Protein AF-A0A9D3ZES5-F1 (afdb_monomer_lite)

pLDDT: mean 83.39, std 14.42, range [34.44, 97.38]

Foldseek 3Di:
DAVVLVVCVVVVHFKDWDADPQKDDDLLPDPVDDPVVLVVPFDPQAFKEFDWIWGFDDPDDPDPDCVPPTDHTDTQCVLPDPCVCVVVCCVVCVPPPPDDDDDNRGAMMGGSDPQWDDDDDRDIAGPPDGGHYTDPPRRPPSVPPD

InterPro domains:
  IPR044224 Glycosyltransferase-like KOBITO 1 [PTHR46701] (1-132)

Structure (mmCIF, N/CA/C/O backbone):
data_AF-A0A9D3ZES5-F1
#
_entry.id   AF-A0A9D3ZES5-F1
#
loop_
_atom_site.group_PDB
_atom_site.id
_at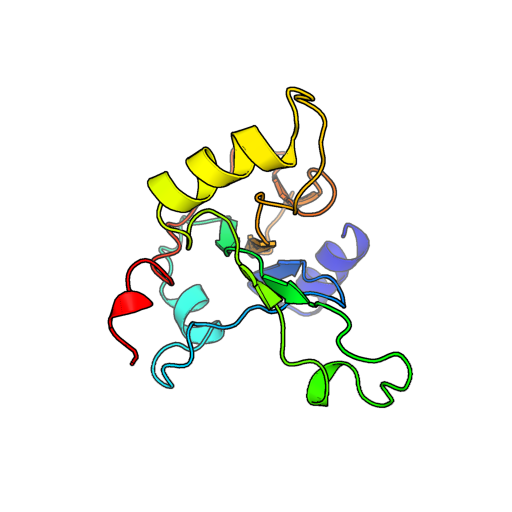om_site.type_symbol
_atom_site.label_atom_id
_atom_site.label_alt_id
_atom_site.label_comp_id
_atom_site.label_asym_id
_atom_site.label_entity_id
_atom_site.label_seq_id
_atom_site.pdbx_PDB_ins_code
_atom_site.Cartn_x
_atom_site.Cartn_y
_atom_site.Cartn_z
_atom_site.occupancy
_atom_site.B_iso_or_equiv
_atom_site.auth_seq_id
_atom_site.auth_comp_id
_atom_site.auth_asym_id
_atom_site.auth_atom_id
_atom_site.pdbx_PDB_model_num
ATOM 1 N N . MET A 1 1 ? 5.961 -12.393 -0.282 1.00 75.00 1 MET A N 1
ATOM 2 C CA . MET A 1 1 ? 6.358 -11.496 -1.388 1.00 75.00 1 MET A CA 1
ATOM 3 C C . MET A 1 1 ? 7.234 -12.156 -2.454 1.00 75.00 1 MET A C 1
ATOM 5 O O . MET A 1 1 ? 6.791 -12.141 -3.583 1.00 75.00 1 MET A O 1
ATOM 9 N N . GLU A 1 2 ? 8.398 -12.765 -2.164 1.00 86.31 2 GLU A N 1
ATOM 10 C CA . GLU A 1 2 ? 9.296 -13.272 -3.245 1.00 86.31 2 GLU A CA 1
ATOM 11 C C . GLU A 1 2 ? 8.596 -14.285 -4.159 1.00 86.31 2 GLU A C 1
ATOM 13 O O . GLU A 1 2 ? 8.484 -14.084 -5.361 1.00 86.31 2 GLU A O 1
ATOM 18 N N . ASN A 1 3 ? 8.010 -15.324 -3.559 1.00 91.44 3 ASN A N 1
ATOM 19 C CA . ASN A 1 3 ? 7.250 -16.329 -4.301 1.00 91.44 3 ASN A CA 1
ATOM 20 C C . ASN A 1 3 ? 6.052 -15.719 -5.043 1.00 91.44 3 ASN A C 1
ATOM 22 O O . ASN A 1 3 ? 5.709 -16.180 -6.123 1.00 91.44 3 ASN A O 1
ATOM 26 N N . ALA A 1 4 ? 5.443 -14.664 -4.492 1.00 92.94 4 ALA A N 1
ATOM 27 C CA . ALA A 1 4 ? 4.305 -14.002 -5.120 1.00 92.94 4 ALA A CA 1
ATOM 28 C C . ALA A 1 4 ? 4.711 -13.259 -6.404 1.00 92.94 4 ALA A C 1
ATOM 30 O O . ALA A 1 4 ? 3.932 -13.243 -7.348 1.00 92.94 4 ALA A O 1
ATOM 31 N N . ILE A 1 5 ? 5.935 -12.716 -6.476 1.00 95.12 5 ILE A N 1
ATOM 32 C CA . ILE A 1 5 ? 6.478 -12.109 -7.702 1.00 95.12 5 ILE A CA 1
ATOM 33 C C . ILE A 1 5 ? 6.599 -13.171 -8.801 1.00 95.12 5 ILE A C 1
ATOM 35 O O . ILE A 1 5 ? 6.128 -12.956 -9.916 1.00 95.12 5 ILE A O 1
ATOM 39 N N . PHE A 1 6 ? 7.168 -14.339 -8.480 1.00 94.62 6 PHE A N 1
ATOM 40 C CA . PHE A 1 6 ? 7.273 -15.447 -9.436 1.00 94.62 6 PHE A CA 1
ATOM 41 C C . PHE A 1 6 ? 5.902 -15.932 -9.909 1.00 94.62 6 PHE A C 1
ATOM 43 O O . PHE A 1 6 ? 5.705 -16.111 -11.105 1.00 94.62 6 PHE A O 1
ATOM 50 N N . MET A 1 7 ? 4.946 -16.092 -8.989 1.00 96.81 7 MET A N 1
ATOM 51 C CA . MET A 1 7 ? 3.580 -16.505 -9.325 1.00 96.81 7 MET A CA 1
ATOM 52 C C . MET A 1 7 ? 2.864 -15.476 -10.205 1.00 96.81 7 MET A C 1
ATOM 54 O O . MET A 1 7 ? 2.211 -15.854 -11.171 1.00 96.81 7 MET A O 1
ATOM 58 N N . ALA A 1 8 ? 2.996 -14.183 -9.900 1.00 96.75 8 ALA A N 1
ATOM 59 C CA . ALA A 1 8 ? 2.396 -13.118 -10.698 1.00 96.75 8 ALA A CA 1
ATOM 60 C C . ALA A 1 8 ? 2.974 -13.093 -12.120 1.00 96.75 8 ALA A C 1
ATOM 62 O O . ALA A 1 8 ? 2.223 -12.978 -13.086 1.00 96.75 8 ALA A O 1
ATOM 63 N N . ARG A 1 9 ? 4.294 -13.277 -12.251 1.00 95.81 9 ARG A N 1
ATOM 64 C CA . ARG A 1 9 ? 4.974 -13.368 -13.547 1.00 95.81 9 ARG A CA 1
ATOM 65 C C . ARG A 1 9 ? 4.528 -14.589 -14.351 1.00 95.81 9 ARG A C 1
ATOM 67 O O . ARG A 1 9 ? 4.229 -14.447 -15.531 1.00 95.81 9 ARG A O 1
ATOM 74 N N . ASP A 1 10 ? 4.481 -15.765 -13.727 1.00 96.50 10 ASP A N 1
ATOM 75 C CA . ASP A 1 10 ? 4.048 -17.015 -14.371 1.00 96.50 10 ASP A CA 1
ATOM 76 C C . ASP A 1 10 ? 2.588 -16.935 -14.844 1.00 96.50 10 ASP A C 1
ATOM 78 O O . ASP A 1 10 ? 2.249 -17.375 -15.939 1.00 96.50 10 ASP A O 1
ATOM 82 N N . ALA A 1 11 ? 1.736 -16.267 -14.062 1.00 97.38 11 ALA A N 1
ATOM 83 C CA . ALA A 1 11 ? 0.345 -16.007 -14.413 1.00 97.38 11 ALA A CA 1
ATOM 84 C C . ALA A 1 11 ? 0.152 -14.873 -15.443 1.00 97.38 11 ALA A C 1
ATOM 86 O O . ALA A 1 11 ? -0.984 -14.612 -15.837 1.00 97.38 11 ALA A O 1
ATOM 87 N N . GLY A 1 12 ? 1.221 -14.193 -15.875 1.00 96.62 12 GLY A N 1
ATOM 88 C CA . GLY A 1 12 ? 1.150 -13.085 -16.832 1.00 96.62 12 GLY A CA 1
ATOM 89 C C . GLY A 1 12 ? 0.413 -11.852 -16.300 1.00 96.62 12 GLY A C 1
ATOM 90 O O . GLY A 1 12 ? -0.279 -11.182 -17.060 1.00 96.62 12 GLY A O 1
ATOM 91 N N . MET A 1 13 ? 0.503 -11.582 -14.995 1.00 96.81 13 MET A N 1
ATOM 92 C CA . MET A 1 13 ? -0.083 -10.387 -14.384 1.00 96.81 13 MET A CA 1
ATOM 93 C C . MET A 1 13 ? 0.765 -9.150 -14.689 1.00 96.81 13 MET A C 1
ATOM 95 O O . MET A 1 13 ? 1.987 -9.216 -14.603 1.00 96.81 13 MET A O 1
ATOM 99 N N . ASP A 1 14 ? 0.120 -8.011 -14.949 1.00 95.81 14 ASP A N 1
ATOM 100 C CA . ASP A 1 14 ? 0.810 -6.725 -15.146 1.00 95.81 14 ASP A CA 1
ATOM 101 C C . ASP A 1 14 ? 1.232 -6.078 -13.816 1.00 95.81 14 ASP A C 1
ATOM 103 O O . ASP A 1 14 ? 2.280 -5.442 -13.720 1.00 95.81 14 ASP A O 1
ATOM 107 N N . TRP A 1 15 ? 0.422 -6.267 -12.769 1.00 95.94 15 TRP A N 1
ATOM 108 C CA . TRP A 1 15 ? 0.589 -5.644 -11.456 1.00 95.94 15 TRP A CA 1
ATOM 109 C C . TRP A 1 15 ? 0.498 -6.674 -10.327 1.00 95.94 15 TRP A C 1
ATOM 111 O O . TRP A 1 15 ? -0.284 -7.623 -10.390 1.00 95.94 15 TRP A O 1
ATOM 121 N N . ILE A 1 16 ? 1.259 -6.449 -9.257 1.00 95.50 16 ILE A N 1
ATOM 122 C CA . ILE A 1 16 ? 1.163 -7.169 -7.983 1.00 95.50 16 ILE A CA 1
ATOM 123 C C . ILE A 1 16 ? 0.890 -6.174 -6.853 1.00 95.50 16 ILE A C 1
ATOM 125 O O . ILE A 1 16 ? 1.489 -5.104 -6.825 1.00 95.50 16 ILE A O 1
ATOM 129 N N . ILE A 1 17 ? -0.004 -6.516 -5.923 1.00 92.94 17 ILE A N 1
ATOM 130 C CA . ILE A 1 17 ? -0.395 -5.661 -4.788 1.00 92.94 17 ILE A CA 1
ATOM 131 C C . ILE A 1 17 ? -0.189 -6.428 -3.486 1.00 92.94 17 ILE A C 1
ATOM 133 O O . ILE A 1 17 ? -0.467 -7.627 -3.419 1.00 92.94 17 ILE A O 1
ATOM 137 N N . HIS A 1 18 ? 0.314 -5.748 -2.454 1.00 90.88 18 HIS A N 1
ATOM 138 C CA . HIS A 1 18 ? 0.483 -6.331 -1.124 1.00 90.88 18 HIS A CA 1
ATOM 139 C C . HIS A 1 18 ? -0.662 -5.812 -0.283 1.00 90.88 18 HIS A C 1
ATOM 141 O O . HIS A 1 18 ? -0.763 -4.605 -0.070 1.00 90.88 18 HIS A O 1
ATOM 147 N N . LEU A 1 19 ? -1.489 -6.727 0.204 1.00 89.31 19 LEU A N 1
ATOM 148 C CA . LEU A 1 19 ? -2.630 -6.417 1.046 1.00 89.31 19 LEU A CA 1
ATOM 149 C C . LEU A 1 19 ? -2.663 -7.410 2.204 1.00 89.31 19 LEU A C 1
ATOM 151 O O . LEU A 1 19 ? -2.688 -8.621 1.962 1.00 89.31 19 LEU A O 1
ATOM 155 N N . ASP A 1 20 ? -2.604 -6.906 3.435 1.00 88.25 20 ASP A N 1
ATOM 156 C CA . ASP A 1 20 ? -2.742 -7.738 4.626 1.00 88.25 20 ASP A CA 1
ATOM 157 C C . ASP A 1 20 ? -4.230 -8.048 4.884 1.00 88.25 20 ASP A C 1
ATOM 159 O O . ASP A 1 20 ? -5.132 -7.425 4.325 1.00 88.25 20 ASP A O 1
ATOM 163 N N . THR A 1 21 ? -4.514 -9.079 5.681 1.00 87.88 21 THR A N 1
ATOM 164 C CA . THR A 1 21 ? -5.891 -9.578 5.883 1.00 87.88 21 THR A CA 1
ATOM 165 C C . THR A 1 21 ? -6.799 -8.597 6.610 1.00 87.88 21 THR A C 1
ATOM 167 O O . THR A 1 21 ? -8.017 -8.692 6.508 1.00 87.88 21 THR A O 1
ATOM 170 N N . ASP A 1 22 ? -6.203 -7.696 7.375 1.00 87.31 22 ASP A N 1
ATOM 171 C CA . ASP A 1 22 ? -6.862 -6.650 8.134 1.00 87.31 22 ASP A CA 1
ATOM 172 C C . ASP A 1 22 ? -6.965 -5.346 7.340 1.00 87.31 22 ASP A C 1
ATOM 174 O O . ASP A 1 22 ? -7.310 -4.325 7.923 1.00 87.31 22 ASP A O 1
ATOM 178 N N . GLU A 1 23 ? -6.694 -5.350 6.033 1.00 88.06 23 GLU A N 1
ATOM 179 C CA . GLU A 1 23 ? -6.569 -4.121 5.260 1.00 88.06 23 GLU A CA 1
ATOM 180 C C . GLU A 1 23 ? -7.556 -3.984 4.117 1.00 88.06 23 GLU A C 1
ATOM 182 O O . GLU A 1 23 ? -7.899 -4.931 3.409 1.00 88.06 23 GLU A O 1
ATOM 187 N N . LEU A 1 24 ? -7.963 -2.736 3.902 1.00 85.75 24 LEU A N 1
ATOM 188 C CA . LEU A 1 24 ? -8.895 -2.360 2.858 1.00 85.75 24 LEU A CA 1
ATOM 189 C C . LEU A 1 24 ? -8.219 -1.448 1.831 1.00 85.75 24 LEU A C 1
ATOM 191 O O . LEU A 1 24 ? -7.745 -0.358 2.151 1.00 85.75 24 LEU A O 1
ATOM 195 N N . ILE A 1 25 ? -8.254 -1.867 0.565 1.00 81.62 25 ILE A N 1
ATOM 196 C CA . ILE A 1 25 ? -8.086 -0.968 -0.580 1.00 81.62 25 ILE A CA 1
ATOM 197 C C . ILE A 1 25 ? -9.479 -0.659 -1.110 1.00 81.62 25 ILE A C 1
ATOM 199 O O . ILE A 1 25 ? -10.141 -1.508 -1.707 1.00 81.62 25 ILE A O 1
ATOM 203 N N . TYR A 1 26 ? -9.916 0.575 -0.886 1.00 74.25 26 TYR A N 1
ATOM 204 C CA . TYR A 1 26 ? -11.207 1.065 -1.339 1.00 74.25 26 TYR A CA 1
ATOM 205 C C . TYR A 1 26 ? -10.997 2.350 -2.135 1.00 74.25 26 TYR A C 1
ATOM 207 O O . TYR A 1 26 ? -10.520 3.328 -1.561 1.00 74.25 26 TYR A O 1
ATOM 215 N N . PRO A 1 27 ? -11.343 2.397 -3.433 1.00 65.19 27 PRO A N 1
ATOM 216 C CA . PRO A 1 27 ? -11.172 3.582 -4.274 1.00 65.19 27 PRO A CA 1
ATOM 217 C C . PRO A 1 27 ? -12.204 4.688 -3.956 1.00 65.19 27 PRO A C 1
ATOM 219 O O . PRO A 1 27 ? -12.801 5.279 -4.849 1.00 65.19 27 PRO A O 1
ATOM 222 N N . ALA A 1 28 ? -12.444 4.956 -2.668 1.00 59.00 28 ALA A N 1
ATOM 223 C CA . ALA A 1 28 ? -13.377 5.954 -2.145 1.00 59.00 28 ALA A CA 1
ATOM 224 C C . ALA A 1 28 ? -14.848 5.790 -2.586 1.00 59.00 28 ALA A C 1
ATOM 226 O O . ALA A 1 28 ? -15.654 6.695 -2.398 1.00 59.00 28 ALA A O 1
ATOM 227 N N . GLY A 1 29 ? -15.233 4.630 -3.124 1.00 52.31 29 GLY A N 1
ATOM 228 C CA . GLY A 1 29 ? -16.639 4.271 -3.324 1.00 52.31 29 GLY A CA 1
ATOM 229 C C . GLY A 1 29 ? -17.342 4.864 -4.531 1.00 52.31 29 GLY A C 1
ATOM 230 O O . GLY A 1 29 ? -18.508 4.536 -4.755 1.00 52.31 29 GLY A O 1
ATOM 231 N N . ALA A 1 30 ? -16.663 5.680 -5.336 1.00 58.09 30 ALA A N 1
ATOM 232 C CA . ALA A 1 30 ? -17.219 6.071 -6.622 1.00 58.09 30 ALA A CA 1
ATOM 233 C C . ALA A 1 30 ? -17.136 4.872 -7.577 1.00 58.09 30 ALA A C 1
ATOM 235 O O . ALA A 1 30 ? -16.075 4.264 -7.748 1.00 58.09 30 ALA A O 1
ATOM 236 N N . ARG A 1 31 ? -18.265 4.513 -8.200 1.00 54.69 31 ARG A N 1
ATOM 237 C CA . ARG A 1 31 ? -18.336 3.419 -9.190 1.00 54.69 31 ARG A CA 1
ATOM 238 C C . ARG A 1 31 ? -17.425 3.675 -10.389 1.00 54.69 31 ARG A C 1
ATOM 240 O O . ARG A 1 31 ? -17.051 2.739 -11.089 1.00 54.69 31 ARG A O 1
ATOM 247 N N . GLU A 1 32 ? -17.091 4.937 -10.609 1.00 62.31 32 GLU A N 1
ATOM 248 C CA . GLU A 1 32 ? -16.213 5.437 -11.652 1.00 62.31 32 GLU A CA 1
ATOM 249 C C . GLU A 1 32 ? -14.736 5.099 -11.384 1.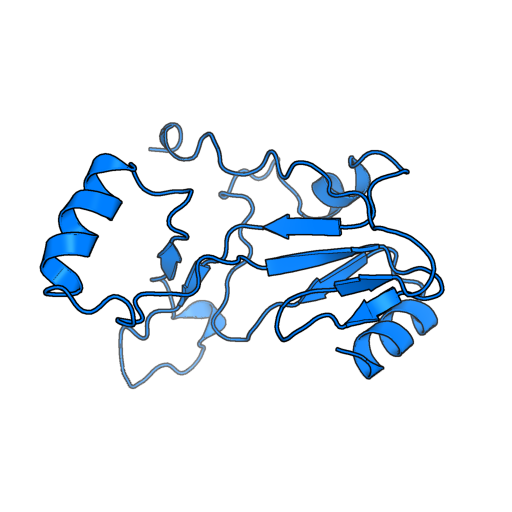00 62.31 32 GLU A C 1
ATOM 251 O O . GLU A 1 32 ? -13.947 5.057 -12.325 1.00 62.31 32 GLU A O 1
ATOM 256 N N . TYR A 1 33 ? -14.356 4.792 -10.137 1.00 67.94 33 TYR A N 1
ATOM 257 C CA . TYR A 1 33 ? -12.984 4.439 -9.777 1.00 67.94 33 TYR A CA 1
ATOM 258 C C . TYR A 1 33 ? -12.825 2.923 -9.626 1.00 67.94 33 TYR A C 1
ATOM 260 O O . TYR A 1 33 ? -12.972 2.341 -8.553 1.00 67.94 33 TYR A O 1
ATOM 268 N N . SER A 1 34 ? -12.491 2.260 -10.732 1.00 79.12 34 SER A N 1
ATOM 269 C CA . SER A 1 34 ? -12.034 0.869 -10.722 1.00 79.12 34 SER A CA 1
ATOM 270 C C . SER A 1 34 ? -10.535 0.817 -10.435 1.00 79.12 34 SER A C 1
ATOM 272 O O . SER A 1 34 ? -9.765 1.459 -11.143 1.00 79.12 34 SER A O 1
ATOM 274 N N . LEU A 1 35 ? -10.099 -0.005 -9.473 1.00 84.12 35 LEU A N 1
ATOM 275 C CA . LEU A 1 35 ? -8.668 -0.246 -9.231 1.00 84.12 35 LEU A CA 1
ATOM 276 C C . LEU A 1 35 ? -7.951 -0.730 -10.500 1.00 84.12 35 LEU A C 1
ATOM 278 O O . LEU A 1 35 ? -6.829 -0.321 -10.777 1.00 84.12 35 LEU A O 1
ATOM 282 N N . LYS A 1 36 ? -8.623 -1.559 -11.307 1.00 86.62 36 LYS A N 1
ATOM 283 C CA . LYS A 1 36 ? -8.088 -2.012 -12.593 1.00 86.62 36 LYS A CA 1
ATOM 284 C C . LYS A 1 36 ? -7.884 -0.839 -13.549 1.00 86.62 36 LYS A C 1
ATOM 286 O O . LYS A 1 36 ? -6.823 -0.739 -14.149 1.00 86.62 36 LYS A O 1
ATOM 291 N N . GLN A 1 37 ? -8.892 0.020 -13.698 1.00 85.31 37 GLN A N 1
ATOM 292 C CA . GLN A 1 37 ? -8.805 1.167 -14.603 1.00 85.31 37 GLN A CA 1
ATOM 293 C C . GLN A 1 37 ? -7.741 2.159 -14.131 1.00 85.31 37 GLN A C 1
ATOM 295 O O . GLN A 1 37 ? -6.920 2.583 -14.932 1.00 85.31 37 GLN A O 1
ATOM 300 N N . LEU A 1 38 ? -7.682 2.425 -12.823 1.00 85.62 38 LEU A N 1
ATOM 301 C CA . LEU A 1 38 ? -6.652 3.261 -12.219 1.00 85.62 38 LEU A CA 1
ATOM 302 C C . LEU A 1 38 ? -5.246 2.785 -12.595 1.00 85.62 38 LEU A C 1
ATOM 304 O O . LEU A 1 38 ? -4.437 3.585 -13.042 1.00 85.62 38 LEU A O 1
ATOM 308 N N . LEU A 1 39 ? -4.961 1.491 -12.420 1.00 89.25 39 LEU A N 1
ATOM 309 C CA . LEU A 1 39 ? -3.643 0.934 -12.724 1.00 89.25 39 LEU A CA 1
ATOM 310 C C . LEU A 1 39 ? -3.330 0.934 -14.230 1.00 89.25 39 LEU A C 1
ATOM 312 O O . LEU A 1 39 ? -2.167 1.047 -14.604 1.00 89.25 39 LEU A O 1
ATOM 316 N N . LEU A 1 40 ? -4.348 0.818 -15.090 1.00 88.75 40 LEU A N 1
ATOM 317 C CA . LEU A 1 40 ? -4.198 0.901 -16.549 1.00 88.75 40 LEU A CA 1
ATOM 318 C C . LEU A 1 40 ? -3.949 2.329 -17.048 1.00 88.75 40 LEU A C 1
ATOM 320 O O . LEU A 1 40 ? -3.267 2.502 -18.055 1.00 88.75 40 LEU A O 1
ATOM 324 N N . ASP A 1 41 ? -4.499 3.332 -16.364 1.00 87.88 41 ASP A N 1
ATOM 325 C CA . ASP A 1 41 ? -4.383 4.743 -16.750 1.00 87.88 41 ASP A CA 1
ATOM 326 C C . ASP A 1 41 ? -3.056 5.380 -16.311 1.00 87.88 41 ASP A C 1
ATOM 328 O O . ASP A 1 41 ? -2.743 6.510 -16.700 1.00 87.88 41 ASP A O 1
ATOM 332 N N . LEU A 1 42 ? -2.255 4.670 -15.512 1.00 89.19 42 LEU A N 1
ATOM 333 C CA . LEU A 1 42 ? -0.929 5.134 -15.121 1.00 89.19 42 LEU A CA 1
ATOM 334 C C . LEU A 1 42 ? -0.009 5.255 -16.346 1.00 89.19 42 LEU A C 1
ATOM 336 O O . LEU A 1 42 ? -0.043 4.406 -17.241 1.00 89.19 42 LEU A O 1
ATOM 340 N N . PRO A 1 43 ? 0.868 6.277 -16.387 1.00 92.69 43 PRO A N 1
ATOM 341 C CA . PRO A 1 43 ? 1.889 6.372 -17.420 1.00 92.69 43 PRO A CA 1
ATOM 342 C C . PRO A 1 43 ? 2.726 5.092 -17.501 1.00 92.69 43 PRO A C 1
ATOM 344 O O . PRO A 1 43 ? 3.111 4.527 -16.481 1.00 92.69 43 PRO A O 1
ATOM 347 N N . SER A 1 44 ? 3.077 4.670 -18.717 1.00 92.38 44 SER A N 1
ATOM 348 C CA . SER A 1 44 ? 3.798 3.409 -18.958 1.00 92.38 44 SER A CA 1
ATOM 349 C C . SER A 1 44 ? 5.196 3.339 -18.335 1.00 92.38 44 SER A C 1
ATOM 351 O O . SER A 1 44 ? 5.818 2.282 -18.351 1.00 92.38 44 SER A O 1
ATOM 353 N N . ASP A 1 45 ? 5.736 4.466 -17.868 1.00 93.81 45 ASP A N 1
ATOM 354 C CA . ASP A 1 45 ? 7.026 4.536 -17.188 1.00 93.81 45 ASP A CA 1
ATOM 355 C C . ASP A 1 45 ? 6.911 4.504 -15.654 1.00 93.81 45 ASP A C 1
ATOM 357 O O . ASP A 1 45 ? 7.936 4.582 -14.980 1.00 93.81 45 ASP A O 1
ATOM 361 N N . VAL A 1 46 ? 5.696 4.383 -15.102 1.00 94.69 46 VAL A N 1
ATOM 362 C CA . VAL A 1 46 ? 5.445 4.160 -13.673 1.00 94.69 46 VAL A CA 1
ATOM 363 C C . VAL A 1 46 ? 5.698 2.696 -13.315 1.00 94.69 46 VAL A C 1
ATOM 365 O O . VAL A 1 46 ? 5.221 1.780 -13.979 1.00 94.69 46 VAL A O 1
ATOM 368 N N . ASP A 1 47 ? 6.430 2.484 -12.224 1.00 95.62 47 ASP A N 1
ATOM 369 C CA . ASP A 1 47 ? 6.784 1.164 -11.702 1.00 95.62 47 ASP A CA 1
ATOM 370 C C . ASP A 1 47 ? 6.031 0.804 -10.419 1.00 95.62 47 ASP A C 1
ATOM 372 O O . ASP A 1 47 ? 5.769 -0.373 -10.176 1.00 95.62 47 ASP A O 1
ATOM 376 N N . LEU A 1 48 ? 5.753 1.795 -9.567 1.00 94.62 48 LEU A N 1
ATOM 377 C CA . LEU A 1 48 ? 5.189 1.612 -8.229 1.00 94.62 48 LEU A CA 1
ATOM 378 C C . LEU A 1 48 ? 4.079 2.626 -7.959 1.00 94.62 48 LEU A C 1
ATOM 380 O O . LEU A 1 48 ? 4.172 3.779 -8.379 1.00 94.62 48 LEU A O 1
ATOM 384 N N . VAL A 1 49 ? 3.077 2.222 -7.182 1.00 91.88 49 VAL A N 1
ATOM 385 C CA . VAL A 1 49 ? 2.042 3.113 -6.637 1.00 91.88 49 VAL A CA 1
ATOM 386 C C . VAL A 1 49 ? 1.814 2.788 -5.174 1.00 91.88 49 VAL A C 1
ATOM 388 O O . VAL A 1 49 ? 1.670 1.621 -4.819 1.00 91.88 49 VAL A O 1
ATOM 391 N N . VAL A 1 50 ? 1.752 3.818 -4.330 1.00 88.00 50 VAL A N 1
ATOM 392 C CA . VAL A 1 50 ? 1.423 3.675 -2.909 1.00 88.00 50 VAL A CA 1
ATOM 393 C C . VAL A 1 50 ? -0.001 4.163 -2.669 1.00 88.00 50 VAL A C 1
ATOM 395 O O . VAL A 1 50 ? -0.327 5.320 -2.908 1.00 88.00 50 VAL A O 1
ATOM 398 N N . PHE A 1 51 ? -0.834 3.261 -2.172 1.00 86.06 51 PHE A N 1
ATOM 399 C CA . PHE A 1 51 ? -2.178 3.506 -1.689 1.00 86.06 51 PHE A CA 1
ATOM 400 C C . PHE A 1 51 ? -2.144 3.803 -0.189 1.00 86.06 51 PHE A C 1
ATOM 402 O O . PHE A 1 51 ? -1.479 3.087 0.564 1.00 86.06 51 PHE A O 1
ATOM 409 N N . PRO A 1 52 ? -2.905 4.791 0.287 1.00 84.06 52 PRO A N 1
ATOM 410 C CA . PRO A 1 52 ? -3.161 4.953 1.711 1.00 84.06 52 PRO A CA 1
ATOM 411 C C . PRO A 1 52 ? -3.781 3.673 2.290 1.00 84.06 52 PRO A C 1
ATOM 413 O O . PRO A 1 52 ? -4.700 3.099 1.703 1.00 84.06 52 PRO A O 1
ATOM 416 N N . ASN A 1 53 ? -3.273 3.204 3.429 1.00 84.38 53 ASN A N 1
ATOM 417 C CA . ASN A 1 53 ? -3.795 2.011 4.090 1.00 84.38 53 ASN A CA 1
ATOM 418 C C . ASN A 1 53 ? -5.007 2.338 4.967 1.00 84.38 53 ASN A C 1
ATOM 420 O O . ASN A 1 53 ? -5.095 3.401 5.586 1.00 84.38 53 ASN A O 1
ATOM 424 N N . TYR A 1 54 ? -5.908 1.369 5.047 1.00 86.56 54 TYR A N 1
ATOM 425 C CA . TYR A 1 54 ? -7.022 1.353 5.977 1.00 86.56 54 TYR A CA 1
ATOM 426 C C . TYR A 1 54 ? -6.950 0.050 6.760 1.00 86.56 54 TYR A C 1
ATOM 428 O O . TYR A 1 54 ? -7.111 -1.012 6.166 1.00 86.56 54 TYR A O 1
ATOM 436 N N . GLU A 1 55 ? -6.686 0.130 8.061 1.00 89.00 55 GLU A N 1
ATOM 437 C CA . GLU A 1 55 ? -6.535 -1.040 8.938 1.00 89.00 55 GLU A CA 1
ATOM 438 C C . GLU A 1 55 ? -7.833 -1.284 9.703 1.00 89.00 55 GLU A C 1
ATOM 440 O O . GLU A 1 55 ? -8.326 -0.392 10.395 1.00 89.00 55 GLU A O 1
ATOM 445 N N . SER A 1 56 ? -8.389 -2.481 9.598 1.00 89.94 56 SER A N 1
ATOM 446 C CA . SER A 1 56 ? -9.609 -2.872 10.291 1.00 89.94 56 SER A CA 1
ATOM 447 C C . SER A 1 56 ? -9.479 -2.761 11.806 1.00 89.94 56 SER A C 1
ATOM 449 O O . SER A 1 56 ? -8.418 -2.949 12.406 1.00 89.94 56 SER A O 1
ATOM 451 N N . ILE A 1 57 ? -10.601 -2.448 12.442 1.00 89.19 57 ILE A N 1
ATOM 452 C CA . ILE A 1 57 ? -10.758 -2.470 13.889 1.00 89.19 57 ILE A CA 1
ATOM 453 C C . ILE A 1 57 ? -11.756 -3.570 14.213 1.00 89.19 57 ILE A C 1
ATOM 455 O O . ILE A 1 57 ? -12.854 -3.601 13.668 1.00 89.19 57 ILE A O 1
ATOM 459 N N . VAL A 1 58 ? -11.378 -4.462 15.126 1.00 86.62 58 VAL A N 1
ATOM 460 C CA . VAL A 1 58 ? -12.299 -5.466 15.656 1.00 86.62 58 VAL A CA 1
ATOM 461 C C . VAL A 1 58 ? -13.312 -4.763 16.557 1.00 86.62 58 VAL A C 1
ATOM 463 O O . VAL A 1 58 ? -12.959 -4.246 17.616 1.00 86.62 58 VAL A O 1
ATOM 466 N N . GLU A 1 59 ? -14.562 -4.715 16.106 1.00 89.00 59 GLU A N 1
ATOM 467 C CA . GLU A 1 59 ? -15.672 -4.061 16.812 1.00 89.00 59 GLU A CA 1
ATOM 468 C C . GLU A 1 59 ? -16.336 -4.993 17.840 1.00 89.00 59 GLU A C 1
ATOM 470 O O . GLU A 1 59 ? -16.904 -4.533 18.830 1.00 89.00 59 GLU A O 1
ATOM 475 N N . GLN A 1 60 ? -16.250 -6.307 17.615 1.00 89.12 60 GLN A N 1
ATOM 476 C CA . GLN A 1 60 ? -16.863 -7.348 18.438 1.00 89.12 60 GLN A CA 1
ATOM 477 C C . GLN A 1 60 ? -16.040 -8.642 18.397 1.00 89.12 60 GLN A C 1
ATOM 479 O O . GLN A 1 60 ? -15.361 -8.916 17.412 1.00 89.12 60 GLN A O 1
ATOM 484 N N . ASP A 1 61 ? -16.132 -9.464 19.443 1.00 88.81 61 ASP A N 1
ATOM 485 C CA . ASP A 1 61 ? -15.321 -10.687 19.562 1.00 88.81 61 ASP A CA 1
ATOM 486 C C . ASP A 1 61 ? -15.872 -11.879 18.752 1.00 88.81 61 ASP A C 1
ATOM 488 O O . ASP A 1 61 ? -15.129 -12.807 18.440 1.00 88.81 61 ASP A O 1
ATOM 492 N N . ASP A 1 62 ? -17.167 -11.879 18.409 1.00 92.50 62 ASP A N 1
ATOM 493 C CA . ASP A 1 62 ? -17.851 -13.023 17.776 1.00 92.50 62 ASP A CA 1
ATOM 494 C C . ASP A 1 62 ? -18.006 -12.897 16.249 1.00 92.50 62 ASP A C 1
ATOM 496 O O . ASP A 1 62 ? -19.009 -13.321 15.678 1.00 92.50 62 ASP A O 1
ATOM 500 N N . ILE A 1 63 ? -17.014 -12.308 15.577 1.00 89.62 63 ILE A N 1
ATOM 501 C CA . ILE A 1 63 ? -17.005 -12.154 14.113 1.00 89.62 63 ILE A CA 1
ATOM 502 C C . ILE A 1 63 ? -16.901 -13.529 13.438 1.00 89.62 63 ILE A C 1
ATOM 504 O O . ILE A 1 63 ? -15.987 -14.307 13.733 1.00 89.62 63 ILE A O 1
ATOM 508 N N . LYS A 1 64 ? -17.815 -13.835 12.508 1.00 92.62 64 LYS A N 1
ATOM 509 C CA . LYS A 1 64 ? -17.814 -15.088 11.728 1.00 92.62 64 LYS A CA 1
ATOM 510 C C . LYS A 1 64 ? -17.296 -14.889 10.308 1.00 92.62 64 LYS A C 1
ATOM 512 O O . LYS A 1 64 ? -16.596 -15.760 9.795 1.00 92.62 64 LYS A O 1
ATOM 517 N N . ASP A 1 65 ? -17.615 -13.752 9.706 1.00 89.94 65 ASP A N 1
ATOM 518 C CA . ASP A 1 65 ? -17.158 -13.300 8.399 1.00 89.94 65 ASP A CA 1
ATOM 519 C C . ASP A 1 65 ? -16.436 -11.948 8.531 1.00 89.94 65 ASP A C 1
ATOM 521 O O . ASP A 1 65 ? -17.066 -10.891 8.453 1.00 89.94 65 ASP A O 1
ATOM 525 N N . PRO A 1 66 ? -15.102 -11.948 8.709 1.00 86.25 66 PRO A N 1
ATOM 526 C CA . PRO A 1 66 ? -14.325 -10.717 8.825 1.00 86.25 66 PRO A CA 1
ATOM 527 C C . PRO A 1 66 ? -14.437 -9.788 7.614 1.00 86.25 66 PRO A C 1
ATOM 529 O O . PRO A 1 66 ? -14.248 -8.588 7.768 1.00 86.25 66 PRO A O 1
ATOM 532 N N . PHE A 1 67 ? -14.745 -10.307 6.422 1.00 83.75 67 PHE A N 1
ATOM 533 C CA . PHE A 1 67 ? -14.823 -9.491 5.208 1.00 83.75 67 PHE A CA 1
ATOM 534 C C . PHE A 1 67 ? -16.186 -8.814 5.030 1.00 83.75 67 PHE A C 1
ATOM 536 O O . PHE A 1 67 ? -16.275 -7.810 4.325 1.00 83.75 67 PHE A O 1
ATOM 543 N N . GLY A 1 68 ? -17.239 -9.364 5.640 1.00 84.75 68 GLY A N 1
ATOM 544 C CA . GLY A 1 68 ? -18.594 -8.814 5.597 1.00 84.75 68 GLY A CA 1
ATOM 545 C C . GLY A 1 68 ? -19.016 -8.069 6.865 1.00 84.75 68 GLY A C 1
ATOM 546 O O . GLY A 1 68 ? -19.821 -7.144 6.783 1.00 84.75 68 GLY A O 1
ATOM 547 N N . GLU A 1 69 ? -18.502 -8.466 8.032 1.00 90.19 69 GLU A N 1
ATOM 548 C CA . GLU A 1 69 ? -18.943 -7.941 9.332 1.00 90.19 69 GLU A CA 1
ATOM 549 C C . GLU A 1 69 ? -18.089 -6.783 9.853 1.00 90.19 69 GLU A C 1
ATOM 551 O O . GLU A 1 69 ? -18.592 -5.947 10.600 1.00 90.19 69 GLU A O 1
ATOM 556 N N . VAL A 1 70 ? -16.809 -6.716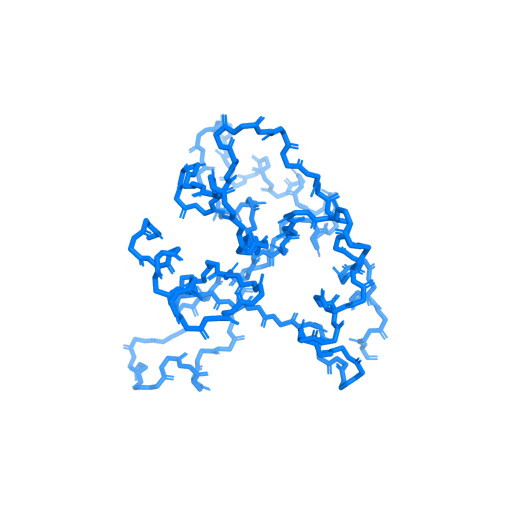 9.481 1.00 90.31 70 VAL A N 1
ATOM 557 C CA . VAL A 1 70 ? -15.936 -5.611 9.888 1.00 90.31 70 VAL A CA 1
ATOM 558 C C . VAL A 1 70 ? -16.279 -4.375 9.069 1.00 90.31 70 VAL A C 1
ATOM 560 O O . VAL A 1 70 ? -16.177 -4.380 7.841 1.00 90.31 70 VAL A O 1
ATOM 563 N N . SER A 1 71 ? -16.639 -3.292 9.753 1.00 88.50 71 SER A N 1
ATOM 564 C CA . SER A 1 71 ? -17.048 -2.043 9.109 1.00 88.50 71 SER A CA 1
ATOM 565 C C . SER A 1 71 ? -16.162 -0.851 9.475 1.00 88.50 71 SER A C 1
ATOM 567 O O . SER A 1 71 ? -16.091 0.127 8.726 1.00 88.50 71 SER A O 1
ATOM 569 N N . MET A 1 72 ? -15.441 -0.931 10.596 1.00 90.62 72 MET A N 1
ATOM 570 C CA . MET A 1 72 ? -14.539 0.123 11.050 1.00 90.62 72 MET A CA 1
ATOM 571 C C . MET A 1 72 ? -13.100 -0.076 10.581 1.00 90.62 72 MET A C 1
ATOM 573 O O . MET A 1 72 ? -12.497 -1.127 10.782 1.00 90.62 72 MET A O 1
ATOM 577 N N . PHE A 1 73 ? -12.516 1.001 10.049 1.00 88.44 73 PHE A N 1
ATOM 578 C CA . PHE A 1 73 ? -11.118 1.049 9.628 1.00 88.44 73 PHE A CA 1
ATOM 579 C C . PHE A 1 73 ? -10.428 2.321 10.135 1.00 88.44 73 PHE A C 1
ATOM 581 O O . PHE A 1 73 ? -10.956 3.430 10.005 1.00 88.44 73 PHE A O 1
ATOM 588 N N . LYS A 1 74 ? -9.215 2.180 10.674 1.00 87.50 74 LYS A N 1
ATOM 589 C CA . LYS A 1 74 ? -8.300 3.295 10.930 1.00 87.50 74 LYS A CA 1
ATOM 590 C C . LYS A 1 74 ? -7.852 3.864 9.594 1.00 87.50 74 LYS A C 1
ATOM 592 O O . LYS A 1 74 ? -7.335 3.134 8.753 1.00 87.50 74 LYS A O 1
ATOM 597 N N . LYS A 1 75 ? -8.043 5.167 9.405 1.00 85.19 75 LYS A N 1
ATOM 598 C CA . LYS A 1 75 ? -7.593 5.865 8.199 1.00 85.19 75 LYS A CA 1
ATOM 599 C C . LYS A 1 75 ? -6.101 6.171 8.288 1.00 85.19 75 LYS A C 1
ATOM 601 O O . LYS A 1 75 ? -5.614 6.544 9.358 1.00 85.19 75 LYS A O 1
ATOM 606 N N . ASN A 1 76 ? -5.413 6.101 7.152 1.00 84.06 76 ASN A N 1
ATOM 607 C CA . ASN A 1 76 ? -4.087 6.690 7.011 1.00 84.06 76 ASN A CA 1
ATOM 608 C C . ASN A 1 76 ? -4.118 8.184 7.398 1.00 84.06 76 ASN A C 1
ATOM 610 O O . ASN A 1 76 ? -5.095 8.888 7.124 1.00 84.06 76 ASN A O 1
ATOM 614 N N . TYR A 1 77 ? -3.050 8.668 8.036 1.00 79.81 77 TYR A N 1
ATOM 615 C CA . TYR A 1 77 ? -2.962 10.051 8.507 1.00 79.81 77 TYR A CA 1
ATOM 616 C C . TYR A 1 77 ? -2.994 11.082 7.367 1.00 79.81 77 TYR A C 1
ATOM 618 O O . TYR A 1 77 ? -3.401 12.215 7.611 1.00 79.81 77 TYR A O 1
ATOM 626 N N . ASP A 1 78 ? -2.627 10.699 6.138 1.00 79.62 78 ASP A N 1
ATOM 627 C CA . ASP A 1 78 ? -2.734 11.549 4.947 1.00 79.62 78 ASP A CA 1
ATOM 628 C C . ASP A 1 78 ? -4.196 11.917 4.628 1.00 79.62 78 ASP A C 1
ATOM 630 O O . ASP A 1 78 ? -4.447 12.930 3.981 1.00 79.62 78 ASP A O 1
ATOM 634 N N . HIS A 1 79 ? -5.174 11.156 5.138 1.00 80.38 79 HIS A N 1
ATOM 635 C CA . HIS A 1 79 ? -6.610 11.458 5.018 1.00 80.38 79 HIS A CA 1
ATOM 636 C C . HIS A 1 79 ? -7.203 12.153 6.241 1.00 80.38 79 HIS A C 1
ATOM 638 O O . HIS A 1 79 ? -8.425 12.271 6.357 1.00 80.38 79 HIS A O 1
ATOM 644 N N . LEU A 1 80 ? -6.371 12.549 7.199 1.00 80.25 80 LEU A N 1
ATOM 645 C CA . LEU A 1 80 ? -6.812 13.258 8.388 1.00 80.25 80 LEU A CA 1
ATOM 646 C C . LEU A 1 80 ? -6.399 14.729 8.286 1.00 80.25 80 LEU A C 1
ATOM 648 O O . LEU A 1 80 ? -5.297 15.032 7.819 1.00 80.25 80 LEU A O 1
ATOM 652 N N . PRO A 1 81 ? -7.221 15.668 8.787 1.00 85.44 81 PRO A N 1
ATOM 653 C CA . PRO A 1 81 ? -6.784 17.046 8.936 1.00 85.44 81 PRO A CA 1
ATOM 654 C C . PRO A 1 81 ? -5.507 17.097 9.780 1.00 85.44 81 PRO A C 1
ATOM 656 O O . PRO A 1 81 ? -5.479 16.612 10.917 1.00 85.44 81 PRO A O 1
ATOM 659 N N . LYS A 1 82 ? -4.443 17.697 9.230 1.00 81.81 82 LYS A N 1
ATOM 660 C CA . LYS A 1 82 ? -3.117 17.741 9.873 1.00 81.81 82 LYS A CA 1
ATOM 661 C C . LYS A 1 82 ? -3.187 18.299 11.293 1.00 81.81 82 LYS A C 1
ATOM 663 O O . LYS A 1 82 ? -2.553 17.756 12.192 1.00 81.81 82 LYS A O 1
ATOM 668 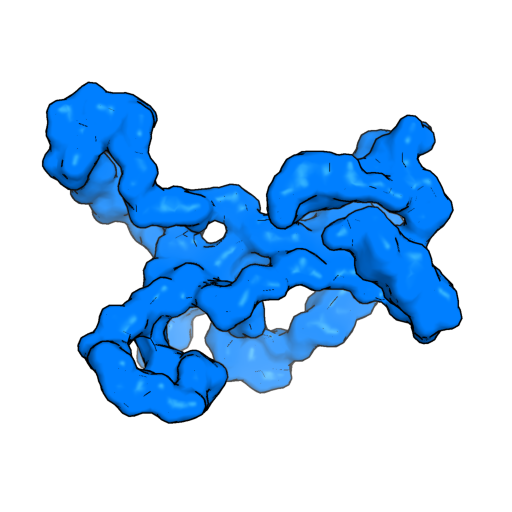N N . GLU A 1 83 ? -3.980 19.348 11.506 1.00 82.75 83 GLU A N 1
ATOM 669 C CA . GLU A 1 83 ? -4.166 19.959 12.827 1.00 82.75 83 GLU A CA 1
ATOM 670 C C . GLU A 1 83 ? -4.740 18.967 13.845 1.00 82.75 83 GLU A C 1
ATOM 672 O O . GLU A 1 83 ? -4.217 18.850 14.953 1.00 82.75 83 GLU A O 1
ATOM 677 N N . THR A 1 84 ? -5.761 18.201 13.451 1.00 82.50 84 THR A N 1
ATOM 678 C CA . THR A 1 84 ? -6.374 17.173 14.297 1.00 82.50 84 THR A CA 1
ATOM 679 C C . THR A 1 84 ? -5.389 16.050 14.599 1.00 82.50 84 THR A C 1
ATOM 681 O O . THR A 1 84 ? -5.216 15.691 15.763 1.00 82.50 84 THR A O 1
ATOM 684 N N . TYR A 1 85 ? -4.702 15.525 13.579 1.00 83.88 85 TYR A N 1
ATOM 685 C CA . TYR A 1 85 ? -3.747 14.434 13.767 1.00 83.88 85 TYR A CA 1
ATOM 686 C C . TYR A 1 85 ? -2.588 14.848 14.680 1.00 83.88 85 TYR A C 1
ATOM 688 O O . TYR A 1 85 ? -2.340 14.193 15.691 1.00 83.88 85 TYR A O 1
ATOM 696 N N . PHE A 1 86 ? -1.904 15.959 14.384 1.00 81.25 86 PHE A N 1
ATOM 697 C CA . PHE A 1 86 ? -0.750 16.398 15.175 1.00 81.25 86 PHE A CA 1
ATOM 698 C C . PHE A 1 86 ? -1.134 16.904 16.572 1.00 81.25 86 PHE A C 1
ATOM 700 O O . PHE A 1 86 ? -0.368 16.697 17.518 1.00 81.25 86 PHE A O 1
ATOM 707 N N . GLY A 1 87 ? -2.314 17.517 16.725 1.00 80.62 87 GLY A N 1
ATOM 708 C CA . GLY A 1 87 ? -2.849 17.915 18.027 1.00 80.62 87 GLY A CA 1
ATOM 709 C C . GLY A 1 87 ? -3.046 16.709 18.947 1.00 80.62 87 GLY A C 1
ATOM 710 O O . GLY A 1 87 ? -2.473 16.658 20.037 1.00 80.62 87 GLY A O 1
ATOM 711 N N . LEU A 1 88 ? -3.763 15.689 18.462 1.00 83.50 88 LEU A N 1
ATOM 712 C CA . LEU A 1 88 ? -4.019 14.455 19.211 1.00 83.50 88 LEU A CA 1
ATOM 713 C C . LEU A 1 88 ? -2.764 13.595 19.384 1.00 83.50 88 LEU A C 1
ATOM 715 O O . LEU A 1 88 ? -2.613 12.931 20.411 1.00 83.50 88 LEU A O 1
ATOM 719 N N . TYR A 1 89 ? -1.835 13.610 18.422 1.00 82.94 89 TYR A N 1
ATOM 720 C CA . TYR A 1 89 ? -0.579 12.861 18.502 1.00 82.94 89 TYR A CA 1
ATOM 721 C C . TYR A 1 89 ? 0.203 13.233 19.763 1.00 82.94 89 TYR A C 1
ATOM 723 O O . TYR A 1 89 ? 0.651 12.361 20.511 1.00 82.94 89 TYR A O 1
ATOM 731 N N . ARG A 1 90 ? 0.345 14.534 20.042 1.00 81.19 90 ARG A N 1
ATOM 732 C CA . ARG A 1 90 ? 1.086 15.009 21.217 1.00 81.19 90 ARG A CA 1
ATOM 733 C C . ARG A 1 90 ? 0.464 14.515 22.525 1.00 81.19 90 ARG A C 1
ATOM 735 O O . ARG A 1 90 ? 1.194 14.117 23.432 1.00 81.19 90 ARG A O 1
ATOM 742 N N . GLU A 1 91 ? -0.862 14.526 22.610 1.00 85.12 91 GLU A N 1
ATOM 743 C CA . GLU A 1 91 ? -1.602 14.057 23.785 1.00 85.12 91 GLU A CA 1
ATOM 744 C C . GLU A 1 91 ? -1.514 12.535 23.948 1.00 85.12 91 GLU A C 1
ATOM 746 O O . GLU A 1 91 ? -1.245 12.036 25.043 1.00 85.12 91 GLU A O 1
ATOM 751 N N . THR A 1 92 ? -1.673 11.796 22.849 1.00 84.62 92 THR A N 1
ATOM 752 C CA . THR A 1 92 ? -1.734 10.327 22.845 1.00 84.62 92 THR A CA 1
ATOM 753 C C . THR A 1 92 ? -0.370 9.704 23.122 1.00 84.62 92 THR A C 1
ATOM 755 O O . THR A 1 92 ? -0.255 8.772 23.916 1.00 84.62 92 THR A O 1
ATOM 758 N N . THR A 1 93 ? 0.689 10.253 22.524 1.00 87.81 93 THR A N 1
ATOM 759 C CA . THR A 1 93 ? 2.051 9.729 22.695 1.00 87.81 93 THR A CA 1
ATOM 760 C C . THR A 1 93 ? 2.656 10.055 24.058 1.00 87.81 93 THR A C 1
ATOM 762 O O . THR A 1 93 ? 3.624 9.410 24.459 1.00 87.81 93 THR A O 1
ATOM 765 N N . ARG A 1 94 ? 2.115 11.046 24.786 1.00 86.12 94 ARG A N 1
ATOM 766 C CA . ARG A 1 94 ? 2.621 11.512 26.095 1.00 86.12 94 ARG A CA 1
ATOM 767 C C . ARG A 1 94 ? 4.138 11.763 26.103 1.00 86.12 94 ARG A C 1
ATOM 769 O O . ARG A 1 94 ? 4.815 11.509 27.095 1.00 86.12 94 ARG A O 1
ATOM 776 N N . GLY A 1 95 ? 4.677 12.245 24.980 1.00 83.69 95 GLY A N 1
ATOM 777 C CA . GLY A 1 95 ? 6.109 12.511 24.798 1.00 83.69 95 GLY A CA 1
ATOM 778 C C . GLY A 1 95 ? 6.963 11.298 24.408 1.00 83.69 95 GLY A C 1
ATOM 779 O O . GLY A 1 95 ? 8.172 11.448 24.244 1.00 83.69 95 GLY A O 1
ATOM 780 N N . ASN A 1 96 ? 6.378 10.111 24.222 1.00 86.81 96 ASN A N 1
ATOM 781 C CA . ASN A 1 96 ? 7.089 8.945 23.706 1.00 86.81 96 ASN A CA 1
ATOM 782 C C . ASN A 1 96 ? 7.129 8.966 22.170 1.00 86.81 96 ASN A C 1
ATOM 784 O O . ASN A 1 96 ? 6.150 8.632 21.506 1.00 86.81 96 ASN A O 1
ATOM 788 N N . ALA A 1 97 ? 8.292 9.293 21.606 1.00 79.62 97 ALA A N 1
ATOM 789 C CA . ALA A 1 97 ? 8.509 9.300 20.159 1.00 79.62 97 ALA A CA 1
ATOM 790 C C . ALA A 1 97 ? 8.369 7.914 19.493 1.00 79.62 97 ALA A C 1
ATOM 792 O O . ALA A 1 97 ? 8.201 7.846 18.282 1.00 79.62 97 ALA A O 1
ATOM 793 N N . ASN A 1 98 ? 8.408 6.824 20.268 1.00 82.50 98 ASN A N 1
ATOM 794 C CA . ASN A 1 98 ? 8.245 5.451 19.781 1.00 82.50 98 ASN A CA 1
ATOM 795 C C . ASN A 1 98 ? 6.821 4.909 19.994 1.00 82.50 98 ASN A C 1
ATOM 797 O O . ASN A 1 98 ? 6.604 3.701 19.901 1.00 82.50 98 ASN A O 1
ATOM 801 N N . TYR A 1 99 ? 5.856 5.760 20.354 1.00 81.31 99 TYR A N 1
ATOM 802 C CA . TYR A 1 99 ? 4.479 5.324 20.551 1.00 81.31 99 TYR A CA 1
ATOM 803 C C . TYR A 1 99 ? 3.853 4.955 19.203 1.00 81.31 99 TYR A C 1
ATOM 805 O O . TYR A 1 99 ? 3.619 5.812 18.352 1.00 81.31 99 TYR A O 1
ATOM 813 N N . PHE A 1 100 ? 3.591 3.667 19.009 1.00 77.38 100 PHE A N 1
ATOM 814 C CA . PHE A 1 100 ? 2.994 3.164 17.783 1.00 77.38 100 PHE A CA 1
ATOM 815 C C . PHE A 1 100 ? 1.482 3.429 17.778 1.00 77.38 100 PHE A C 1
ATOM 817 O O . PHE A 1 100 ? 0.767 2.923 18.641 1.00 77.38 100 PHE A O 1
ATOM 824 N N . LEU A 1 101 ? 1.003 4.226 16.819 1.00 73.00 101 LEU A N 1
ATOM 825 C CA . LEU A 1 101 ? -0.425 4.533 16.656 1.00 73.00 101 LEU A CA 1
ATOM 826 C C . LEU A 1 101 ? -1.079 3.645 15.591 1.00 73.00 101 LEU A C 1
ATOM 828 O O . LEU A 1 101 ? -2.064 2.960 15.862 1.00 73.00 101 LEU A O 1
ATOM 832 N N . THR A 1 102 ? -0.529 3.676 14.381 1.00 73.38 102 THR A N 1
ATOM 833 C CA . THR A 1 102 ? -1.002 2.940 13.202 1.00 73.38 102 THR A CA 1
ATOM 834 C C . THR A 1 102 ? 0.114 2.938 12.163 1.00 73.38 102 THR A C 1
ATOM 836 O O . THR A 1 102 ? 1.017 3.785 12.226 1.00 73.38 102 THR A O 1
ATOM 839 N N . TYR A 1 103 ? 0.071 2.027 11.193 1.00 72.81 103 TYR A N 1
ATOM 840 C CA . TYR A 1 103 ? 0.950 2.139 10.041 1.00 72.81 103 TYR A CA 1
ATOM 841 C C . TYR A 1 103 ? 0.487 3.310 9.168 1.00 72.81 103 TYR A C 1
ATOM 843 O O . TYR A 1 103 ? -0.670 3.403 8.781 1.00 72.81 103 TYR A O 1
ATOM 851 N N . GLY A 1 104 ? 1.394 4.244 8.883 1.00 74.94 104 GLY A N 1
ATOM 852 C CA . GLY A 1 104 ? 1.154 5.358 7.956 1.00 74.94 104 GLY A CA 1
ATOM 853 C C . GLY A 1 104 ? 1.819 5.159 6.596 1.00 74.94 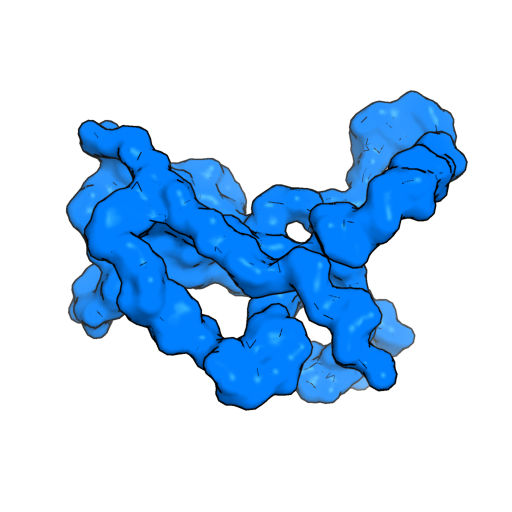104 GLY A C 1
ATOM 854 O O . GLY A 1 104 ? 1.746 6.024 5.735 1.00 74.94 104 GLY A O 1
ATOM 855 N N . ASN A 1 105 ? 2.514 4.040 6.403 1.00 80.12 105 ASN A N 1
ATOM 856 C CA . ASN A 1 105 ? 3.277 3.782 5.192 1.00 80.12 105 ASN A CA 1
ATOM 857 C C . ASN A 1 105 ? 2.369 3.462 3.992 1.00 80.12 105 ASN A C 1
ATOM 859 O O . ASN A 1 105 ? 2.794 3.667 2.865 1.00 80.12 105 ASN A O 1
ATOM 863 N N . GLY A 1 106 ? 1.143 2.983 4.172 1.00 85.75 106 GLY A N 1
ATOM 864 C CA . GLY A 1 106 ? 0.302 2.609 3.037 1.00 85.75 106 GLY A CA 1
ATOM 865 C C . GLY A 1 106 ? 0.693 1.276 2.388 1.00 85.75 106 GLY A C 1
ATOM 866 O O . GLY A 1 106 ? 1.699 0.643 2.742 1.00 85.75 106 GLY A O 1
ATOM 867 N N . LYS A 1 107 ? -0.118 0.852 1.417 1.00 87.81 107 LYS A N 1
ATOM 868 C CA . LYS A 1 107 ? 0.049 -0.366 0.619 1.00 87.81 107 LYS A CA 1
ATOM 869 C C . LYS A 1 107 ? 0.611 -0.065 -0.745 1.00 87.81 107 LYS A C 1
ATOM 871 O O . LYS A 1 107 ? 0.252 0.928 -1.351 1.00 87.81 107 LYS A O 1
ATOM 876 N N . GLU A 1 108 ? 1.477 -0.928 -1.242 1.00 91.12 108 GLU A N 1
ATOM 877 C CA . GLU A 1 108 ? 2.099 -0.714 -2.540 1.00 91.12 108 GLU A CA 1
ATOM 878 C C . GLU A 1 108 ? 1.517 -1.667 -3.588 1.00 91.12 108 GLU A C 1
ATOM 880 O O . GLU A 1 108 ? 1.119 -2.796 -3.285 1.00 91.12 108 GLU A O 1
ATOM 885 N N . ALA A 1 109 ? 1.460 -1.189 -4.824 1.00 93.81 109 ALA A N 1
ATOM 886 C CA . ALA A 1 109 ? 1.371 -2.003 -6.019 1.00 93.81 109 ALA A CA 1
ATOM 887 C C . ALA A 1 109 ? 2.635 -1.801 -6.851 1.00 93.81 109 ALA A C 1
ATOM 889 O O . ALA A 1 109 ? 3.181 -0.697 -6.894 1.00 93.81 109 ALA A O 1
ATOM 890 N N . ALA A 1 110 ? 3.075 -2.853 -7.529 1.00 95.81 110 ALA A N 1
ATOM 891 C CA . ALA A 1 110 ? 4.246 -2.826 -8.387 1.00 95.81 110 ALA A CA 1
ATOM 892 C C . ALA A 1 110 ? 3.959 -3.457 -9.748 1.00 95.81 110 ALA A C 1
ATOM 894 O O . ALA A 1 110 ? 3.307 -4.500 -9.821 1.00 95.81 110 ALA A O 1
ATOM 895 N N . CYS A 1 111 ? 4.500 -2.858 -10.807 1.00 96.62 111 CYS A N 1
ATOM 896 C CA . CYS A 1 111 ? 4.572 -3.480 -12.122 1.00 96.62 111 CYS A CA 1
ATOM 897 C C . CYS A 1 111 ? 5.396 -4.766 -12.027 1.00 96.62 111 CYS A C 1
ATOM 899 O O . CYS A 1 111 ? 6.528 -4.763 -11.525 1.00 96.62 111 CYS A O 1
ATOM 901 N N . VAL A 1 112 ? 4.846 -5.867 -12.530 1.00 96.56 112 VAL A N 1
ATOM 902 C CA . VAL A 1 112 ? 5.548 -7.147 -12.615 1.00 96.56 112 VAL A CA 1
ATOM 903 C C . VAL A 1 112 ? 6.538 -7.063 -13.771 1.00 96.56 112 VAL A C 1
ATOM 905 O O . VAL A 1 112 ? 6.171 -7.060 -14.941 1.00 96.56 112 VAL A O 1
ATOM 908 N N . GLN A 1 113 ? 7.818 -6.976 -13.434 1.00 94.56 113 GLN A N 1
ATOM 909 C CA . GLN A 1 113 ? 8.901 -6.803 -14.398 1.00 94.56 113 GLN A CA 1
ATOM 910 C C . GLN A 1 113 ? 10.144 -7.579 -13.967 1.00 94.56 113 GLN A C 1
ATOM 912 O O . GLN A 1 113 ? 10.244 -8.050 -12.829 1.00 94.56 113 GLN A O 1
ATOM 917 N N . ASP A 1 114 ? 11.104 -7.700 -14.882 1.00 93.62 114 ASP A N 1
ATOM 918 C CA . ASP A 1 114 ? 12.405 -8.283 -14.575 1.00 93.62 114 ASP A CA 1
ATOM 919 C C . ASP A 1 114 ? 13.074 -7.552 -13.411 1.00 93.62 114 ASP A C 1
ATOM 921 O O . ASP A 1 114 ? 12.984 -6.328 -13.281 1.00 93.62 114 ASP A O 1
ATOM 925 N N . GLU A 1 115 ? 13.752 -8.322 -12.558 1.00 95.06 115 GLU A N 1
ATOM 926 C CA . GLU A 1 115 ? 14.529 -7.806 -11.426 1.00 95.06 115 GLU A CA 1
ATOM 927 C C . GLU A 1 115 ? 13.693 -7.114 -10.331 1.00 95.06 115 GLU A C 1
ATOM 929 O O . GLU A 1 115 ? 14.253 -6.483 -9.428 1.00 95.06 115 GLU A O 1
ATOM 934 N N . LEU A 1 116 ? 12.358 -7.247 -10.373 1.00 96.50 116 LEU A N 1
ATOM 935 C CA . LEU A 1 116 ? 11.475 -6.856 -9.275 1.00 96.50 116 LEU A CA 1
ATOM 936 C C . LEU A 1 116 ? 11.805 -7.679 -8.026 1.00 96.50 116 LEU A C 1
ATOM 938 O O . LEU A 1 116 ? 11.902 -8.904 -8.071 1.00 96.50 116 LEU A O 1
ATOM 942 N N . ARG A 1 117 ? 11.922 -6.997 -6.888 1.00 95.19 117 ARG A N 1
ATOM 943 C CA . ARG A 1 117 ? 12.267 -7.599 -5.600 1.00 95.19 117 ARG A CA 1
ATOM 944 C C . ARG A 1 117 ? 11.475 -6.990 -4.465 1.00 95.19 117 ARG A C 1
ATOM 946 O O . ARG A 1 117 ? 10.999 -5.862 -4.552 1.00 95.19 117 ARG A O 1
ATOM 953 N N . ARG A 1 118 ? 11.443 -7.684 -3.336 1.00 92.75 118 ARG A N 1
ATOM 954 C CA . ARG A 1 118 ? 10.925 -7.136 -2.068 1.00 92.75 118 ARG A CA 1
ATOM 955 C C . ARG A 1 118 ? 11.890 -6.119 -1.466 1.00 92.75 118 ARG A C 1
ATOM 957 O O . ARG A 1 118 ? 13.112 -6.225 -1.605 1.00 92.75 118 ARG A O 1
ATOM 964 N N . ASN A 1 119 ? 11.330 -5.173 -0.724 1.00 91.81 119 ASN A N 1
ATOM 965 C CA . ASN A 1 119 ? 12.047 -4.088 -0.065 1.00 91.81 119 ASN A CA 1
ATOM 966 C C . ASN A 1 119 ? 11.466 -3.757 1.319 1.00 91.81 119 ASN A C 1
ATOM 968 O O . ASN A 1 119 ? 11.157 -2.614 1.630 1.00 91.81 119 ASN A O 1
ATOM 972 N N . GLY A 1 120 ? 11.306 -4.777 2.158 1.00 85.88 120 GLY A N 1
ATOM 973 C CA . GLY A 1 120 ? 10.630 -4.671 3.451 1.00 85.88 120 GLY A CA 1
ATOM 974 C C . GLY A 1 120 ? 9.301 -5.420 3.442 1.00 85.88 120 GLY A C 1
ATOM 975 O O . GLY A 1 120 ? 9.080 -6.267 2.579 1.00 85.88 120 GLY A O 1
ATOM 976 N N . ALA A 1 121 ? 8.445 -5.141 4.427 1.00 80.69 121 ALA A N 1
ATOM 977 C CA . ALA A 1 121 ? 7.205 -5.889 4.656 1.00 80.69 121 ALA A CA 1
ATOM 978 C C . ALA A 1 121 ? 6.021 -5.454 3.778 1.00 80.69 121 ALA A C 1
ATOM 980 O O . ALA A 1 121 ? 5.093 -6.233 3.627 1.00 80.69 121 ALA A O 1
ATOM 981 N N . HIS A 1 122 ? 6.065 -4.258 3.181 1.00 84.44 122 HIS A N 1
ATOM 982 C CA . HIS A 1 122 ? 4.960 -3.695 2.384 1.00 84.44 122 HIS A CA 1
ATOM 983 C C . HIS A 1 122 ? 5.460 -2.955 1.137 1.00 84.44 122 HIS A C 1
ATOM 985 O O . HIS A 1 122 ? 4.847 -1.977 0.706 1.00 84.44 122 HIS A O 1
ATOM 991 N N . ARG A 1 123 ? 6.654 -3.319 0.655 1.00 90.69 123 ARG A N 1
ATOM 992 C CA . ARG A 1 123 ? 7.381 -2.559 -0.360 1.00 90.69 123 ARG A CA 1
ATOM 993 C C . ARG A 1 123 ? 8.136 -3.447 -1.327 1.00 90.69 123 ARG A C 1
ATOM 995 O O . ARG A 1 123 ? 8.651 -4.503 -0.950 1.00 90.69 123 ARG A O 1
ATOM 1002 N N . TRP A 1 124 ? 8.306 -2.924 -2.525 1.00 94.88 124 TRP A N 1
ATOM 1003 C CA . TRP A 1 124 ? 9.085 -3.440 -3.624 1.00 94.88 124 TRP A CA 1
ATOM 1004 C C . TRP A 1 124 ? 10.195 -2.480 -4.021 1.00 94.88 124 TRP A C 1
ATOM 1006 O O . TRP A 1 124 ? 10.283 -1.320 -3.616 1.00 94.88 124 TRP A O 1
ATOM 1016 N N . HIS A 1 125 ? 11.117 -3.027 -4.792 1.00 95.00 125 HIS A N 1
ATOM 1017 C CA . HIS A 1 125 ? 12.162 -2.293 -5.467 1.00 95.00 125 HIS A CA 1
ATOM 1018 C C . HIS A 1 125 ? 12.580 -3.072 -6.711 1.00 95.00 125 HIS A C 1
ATOM 1020 O O . HIS A 1 125 ? 12.057 -4.152 -6.978 1.00 95.00 125 HIS A O 1
ATOM 1026 N N . ASN A 1 126 ? 13.564 -2.566 -7.441 1.00 95.81 126 ASN A N 1
ATOM 1027 C CA . ASN A 1 126 ? 14.174 -3.288 -8.545 1.00 95.81 126 ASN A CA 1
ATOM 1028 C C . ASN A 1 126 ? 15.690 -3.408 -8.306 1.00 95.81 126 ASN A C 1
ATOM 1030 O O . ASN A 1 126 ? 16.295 -2.497 -7.742 1.00 95.81 126 ASN A O 1
ATOM 1034 N N . TYR A 1 127 ? 16.312 -4.540 -8.648 1.00 94.56 127 TYR A N 1
ATOM 1035 C CA . TYR A 1 127 ? 17.766 -4.704 -8.479 1.00 94.56 127 TYR A CA 1
ATOM 1036 C C . TYR A 1 127 ? 18.587 -3.835 -9.444 1.00 94.56 127 TYR A C 1
ATOM 1038 O O . TYR A 1 127 ? 19.716 -3.476 -9.116 1.00 94.56 127 TYR A O 1
ATOM 1046 N N . MET A 1 128 ? 18.030 -3.486 -10.605 1.00 95.50 128 MET A N 1
ATOM 1047 C CA . MET A 1 128 ? 18.757 -2.876 -11.722 1.00 95.50 128 MET A CA 1
ATOM 1048 C C . MET A 1 128 ? 18.420 -1.405 -11.966 1.00 95.50 128 MET A C 1
ATOM 1050 O O . MET A 1 128 ? 19.186 -0.712 -12.637 1.00 95.50 128 MET A O 1
ATOM 1054 N N . LYS A 1 129 ? 17.298 -0.905 -11.438 1.00 94.94 129 LYS A N 1
ATOM 1055 C CA . LYS A 1 129 ? 16.900 0.502 -11.581 1.00 94.94 129 LYS A CA 1
ATOM 1056 C C . LYS A 1 129 ? 16.221 1.054 -10.333 1.00 94.94 129 LYS A C 1
ATOM 1058 O O . LYS A 1 129 ? 15.623 0.314 -9.557 1.00 94.94 129 LYS A O 1
ATOM 1063 N N . THR A 1 130 ? 16.253 2.376 -10.190 1.00 95.56 130 THR A N 1
ATOM 1064 C CA . THR A 1 130 ? 15.378 3.086 -9.251 1.00 95.56 130 THR A CA 1
ATOM 1065 C C . THR A 1 130 ? 13.959 3.094 -9.823 1.00 95.56 130 THR A C 1
ATOM 1067 O O . THR A 1 130 ? 13.778 3.634 -10.916 1.00 95.56 130 THR A O 1
ATOM 1070 N N . PRO A 1 131 ? 12.963 2.518 -9.131 1.00 95.50 131 PRO A N 1
ATOM 1071 C CA . PRO A 1 131 ? 11.588 2.519 -9.616 1.00 95.50 131 PRO A CA 1
ATOM 1072 C C . PRO A 1 131 ? 11.003 3.932 -9.671 1.00 95.50 131 PRO A C 1
ATOM 1074 O O . PRO A 1 131 ? 11.245 4.740 -8.767 1.00 95.50 131 PRO A O 1
ATOM 1077 N N . LYS A 1 132 ? 10.196 4.218 -10.695 1.00 95.25 132 LYS A N 1
ATOM 1078 C CA . LYS A 1 132 ? 9.404 5.449 -10.763 1.00 95.25 132 LYS A CA 1
ATOM 1079 C C . LYS A 1 132 ? 8.080 5.272 -10.018 1.00 95.25 132 LYS A C 1
ATOM 1081 O O . LYS A 1 132 ? 7.318 4.354 -10.313 1.00 95.25 132 LYS A O 1
ATOM 1086 N N . TYR A 1 133 ? 7.793 6.172 -9.084 1.00 91.62 133 TYR A N 1
ATOM 1087 C CA . TYR A 1 133 ? 6.498 6.211 -8.409 1.00 91.62 133 TYR A CA 1
ATOM 1088 C C . TYR A 1 133 ? 5.490 6.988 -9.254 1.00 91.62 133 TYR A C 1
ATOM 1090 O O . TYR A 1 133 ? 5.812 8.049 -9.791 1.00 91.62 133 TYR A O 1
ATOM 1098 N N . GLY A 1 134 ? 4.288 6.439 -9.381 1.00 84.81 134 GLY A N 1
ATOM 1099 C CA . GLY A 1 134 ? 3.129 7.150 -9.894 1.00 84.81 134 GLY A CA 1
ATOM 1100 C C . GLY A 1 134 ? 2.428 7.890 -8.765 1.00 84.81 134 GLY A C 1
ATOM 1101 O O . GLY A 1 134 ? 2.402 7.418 -7.625 1.00 84.81 134 GLY A O 1
ATOM 1102 N N . ASP A 1 135 ? 1.833 9.029 -9.096 1.00 70.81 135 ASP A N 1
ATOM 1103 C CA . ASP A 1 135 ? 0.957 9.731 -8.170 1.00 70.81 135 ASP A CA 1
ATOM 1104 C C . ASP A 1 135 ? -0.336 8.926 -8.013 1.00 70.81 135 ASP A C 1
ATOM 1106 O O . ASP A 1 135 ? -1.037 8.636 -8.987 1.00 70.81 135 ASP A O 1
ATOM 1110 N N . CYS A 1 136 ? -0.676 8.562 -6.780 1.00 61.41 136 CYS A N 1
ATOM 1111 C CA . CYS A 1 136 ? -1.997 8.029 -6.495 1.00 61.41 136 CYS A CA 1
ATOM 1112 C C . CYS A 1 136 ? -2.956 9.216 -6.324 1.00 61.41 136 CYS A C 1
ATOM 1114 O O . CYS A 1 136 ? -3.045 9.796 -5.250 1.00 61.41 136 CYS A O 1
ATOM 1116 N N . VAL A 1 137 ? -3.661 9.591 -7.399 1.00 50.41 137 VAL A N 1
ATOM 1117 C CA . VAL A 1 137 ? -4.655 10.694 -7.406 1.00 50.41 137 VAL A CA 1
ATOM 1118 C C . VAL A 1 137 ? -5.914 10.342 -6.605 1.00 50.41 137 VAL A C 1
ATOM 1120 O O . VAL A 1 137 ? -6.710 11.208 -6.237 1.00 50.41 137 VAL A O 1
ATOM 1123 N N . LEU A 1 138 ? -6.120 9.058 -6.308 1.00 48.66 138 LEU A N 1
ATOM 1124 C CA . LEU A 1 138 ? -7.193 8.666 -5.415 1.00 48.66 138 LEU A CA 1
ATOM 1125 C C . LEU A 1 138 ? -6.868 9.202 -4.025 1.00 48.66 138 LEU A C 1
ATOM 1127 O O . LEU A 1 138 ? -5.858 8.820 -3.447 1.00 48.66 138 LEU A O 1
ATOM 1131 N N . MET A 1 139 ? -7.804 9.985 -3.491 1.00 48.25 139 MET A N 1
ATOM 1132 C CA . MET A 1 139 ? -8.018 10.279 -2.068 1.00 48.25 139 MET A CA 1
ATOM 1133 C C . MET A 1 139 ? -7.697 11.702 -1.572 1.00 48.25 139 MET A C 1
ATOM 1135 O O . MET A 1 139 ? -7.789 11.938 -0.373 1.00 48.25 139 MET A O 1
ATOM 1139 N N . GLU A 1 140 ? -7.482 12.692 -2.447 1.00 41.88 140 GLU A N 1
ATOM 1140 C CA . GLU A 1 140 ? -7.503 14.111 -2.018 1.00 41.88 140 GLU A CA 1
ATOM 1141 C C . GLU A 1 140 ? -8.927 14.684 -1.815 1.00 41.88 140 GLU A C 1
ATOM 1143 O O . GLU A 1 140 ? -9.080 15.743 -1.218 1.00 41.88 140 GLU A O 1
ATOM 1148 N N . ASN A 1 141 ? -9.988 13.995 -2.262 1.00 37.12 141 ASN A N 1
ATOM 1149 C CA . ASN A 1 141 ? -11.359 14.544 -2.300 1.00 37.12 141 ASN A CA 1
ATOM 1150 C C . ASN A 1 141 ? -12.416 13.681 -1.582 1.00 37.12 141 ASN A C 1
ATOM 1152 O O . ASN A 1 141 ? -13.552 13.572 -2.042 1.00 37.12 141 ASN A O 1
ATOM 1156 N N . LEU A 1 142 ? -12.075 13.057 -0.450 1.00 42.31 142 LEU A N 1
ATOM 1157 C CA . LEU A 1 142 ? -13.075 12.368 0.387 1.00 42.31 142 LEU A CA 1
ATOM 1158 C C . LEU A 1 142 ? -14.030 13.338 1.112 1.00 42.31 142 LEU A C 1
ATOM 1160 O O . LEU A 1 142 ? -15.106 12.922 1.528 1.00 42.31 142 LEU A O 1
ATOM 1164 N N . ASP A 1 143 ? -13.688 14.626 1.194 1.00 41.31 143 ASP A N 1
ATOM 1165 C CA . ASP A 1 143 ? -14.520 15.656 1.835 1.00 41.31 143 ASP A CA 1
ATOM 1166 C C . ASP A 1 143 ? -15.733 16.099 0.989 1.00 41.31 143 ASP A C 1
ATOM 1168 O O . ASP A 1 143 ? -16.532 16.917 1.441 1.00 41.31 143 ASP A O 1
ATOM 1172 N N . GLN A 1 144 ? -15.897 15.582 -0.236 1.00 34.44 144 GLN A N 1
ATOM 1173 C CA . GLN A 1 144 ? -17.041 15.900 -1.109 1.00 34.44 144 GLN A CA 1
ATOM 1174 C C . GLN A 1 144 ? -18.110 14.800 -1.179 1.00 34.44 144 GLN A C 1
ATOM 1176 O O . GLN A 1 144 ? -19.094 14.955 -1.902 1.00 34.44 144 GLN A O 1
ATOM 1181 N N . ILE A 1 145 ? -17.947 13.701 -0.438 1.00 34.47 145 ILE A N 1
ATOM 1182 C CA . ILE A 1 145 ? -18.930 12.611 -0.385 1.00 34.47 145 ILE A CA 1
ATOM 1183 C C . ILE A 1 145 ? -19.549 12.580 1.018 1.00 34.47 145 ILE A C 1
ATOM 1185 O O . ILE A 1 145 ? -19.176 11.775 1.871 1.00 34.47 145 ILE A O 1
ATOM 1189 N N . THR A 1 146 ? -20.494 13.493 1.240 1.00 34.94 146 THR A N 1
ATOM 1190 C CA . THR A 1 146 ? -21.464 13.499 2.349 1.00 34.94 146 THR A CA 1
ATOM 1191 C C . THR A 1 146 ? -22.848 13.755 1.800 1.00 34.94 146 THR A C 1
ATOM 1193 O O . THR A 1 146 ? -22.951 14.667 0.948 1.00 34.94 146 THR A O 1
#

Radius of gyration: 17.26 Å; chains: 1; bounding box: 40×37×45 Å

Sequence (146 aa):
MENAIFMARDAGMDWIIHLDTDELIYPAGAREYSLKQLLLDLPSDVDLVVFPNYESIVEQDDIKDPFGEVSMFKKNYDHLPKETYFGLYRETTRGNANYFLTYGNGKEAACVQDELRRNGAHRWHNYMKTPKYGDCVLMENLDQIT

Organism: NCBI:txid47602

Secondary structure (DSSP, 8-state):
-HHHHHHHHHTT-SEEE---TTB----TT-TT--HHHHHHHS-TT--EEEEPPEEE----TT-S-HHHH---EEEPGGGS-HHHHHHHHHHHHTT-TT------S-E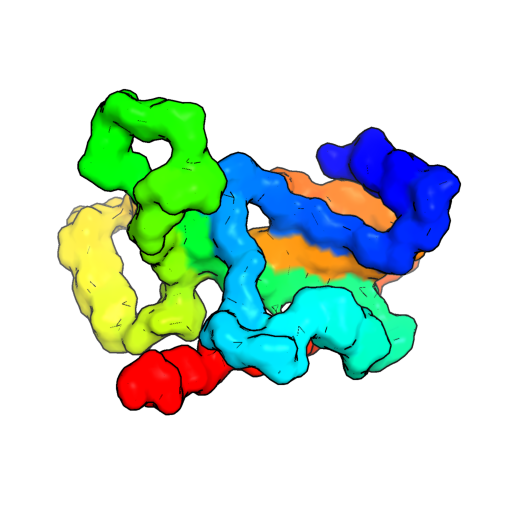EEEE--TTEEE-SSS-EEESSSPPPBPP--TTS-GGG--